Protein AF-A0A2R7MY92-F1 (afdb_monomer)

Radius of gyration: 15.24 Å; Cα contacts (8 Å, |Δi|>4): 190; chains: 1; bounding box: 38×30×35 Å

Sequence (145 aa):
MEIREQLSDKLLDNVSKKCLLDIGIYKQRALVYSQMEGAISVLSDMQANKSYIYKSAAAAELGLSMGENPTEIDTIWEEEMLKKIHPDDRLKKYIHELRFFKLLDAMEMEQRTAYSVVSKIRMKDKNEEYRWVKHRMFYIYSPYN

Nearest PDB structures (foldseek):
  3clo-assembly1_B  TM=8.554E-01  e=2.804E-07  Bacteroides thetaiotaomicron VPI-5482
  3clo-assembly2_C-2  TM=8.043E-01  e=5.622E-04  Bacteroides thetaiotaomicron VPI-5482
  6g13-assembly1_A  TM=3.898E-01  e=5.824E+00  Middle East respiratory syndrome-related coronavirus

Foldseek 3Di:
DVLVVVVLCVLQVPVPDDFPDDVVVVLVVQQVVCVVVVDWGWDQDSPQQKIWTAHGVVCQFLLHDPDDGRDIDNHSDPVSFLVQWDPVQSVVVSVVVVVLVVVLVPDDVVCQQVDKDWDWTWGQTSVRDTDIDIDIGGDDGRPRD

pLDDT: mean 91.16, std 8.85, range [54.69, 98.44]

Structure (mmCIF, N/CA/C/O backbone):
data_AF-A0A2R7MY92-F1
#
_entry.id   AF-A0A2R7MY92-F1
#
loop_
_atom_site.group_PDB
_atom_site.id
_atom_site.type_symbol
_atom_site.label_atom_id
_atom_site.label_alt_id
_atom_site.label_comp_id
_atom_site.label_asym_id
_atom_site.label_entity_id
_atom_site.label_seq_id
_atom_site.pdbx_PDB_ins_code
_atom_site.Cartn_x
_atom_site.Cartn_y
_atom_site.Cartn_z
_atom_site.occupancy
_atom_site.B_iso_or_equiv
_atom_site.auth_seq_id
_atom_site.auth_comp_id
_atom_site.auth_asym_id
_atom_site.auth_atom_id
_atom_site.pdbx_PDB_model_num
ATOM 1 N N . MET A 1 1 ? 10.313 3.763 14.514 1.00 59.34 1 MET A N 1
ATOM 2 C CA . MET A 1 1 ? 10.758 4.885 13.663 1.00 59.34 1 MET A CA 1
ATOM 3 C C . MET A 1 1 ? 11.809 4.380 12.682 1.00 59.34 1 MET A C 1
ATOM 5 O O . MET A 1 1 ? 11.567 4.462 11.491 1.00 59.34 1 MET A O 1
ATOM 9 N N . GLU A 1 2 ? 12.802 3.635 13.170 1.00 82.31 2 GLU A N 1
ATOM 10 C CA . GLU A 1 2 ? 13.888 3.014 12.389 1.00 82.31 2 GLU A CA 1
ATOM 11 C C . GLU A 1 2 ? 13.475 2.187 11.145 1.00 82.31 2 GLU A C 1
ATOM 13 O O . GLU A 1 2 ? 14.051 2.349 10.078 1.00 82.31 2 GLU A O 1
ATOM 18 N N . ILE A 1 3 ? 12.440 1.332 11.216 1.00 88.06 3 ILE A N 1
ATOM 19 C CA . ILE A 1 3 ? 12.050 0.473 10.067 1.00 88.06 3 ILE A CA 1
ATOM 20 C C . ILE A 1 3 ? 11.473 1.283 8.896 1.00 88.06 3 ILE A C 1
ATOM 22 O O . ILE A 1 3 ? 11.674 0.932 7.737 1.00 88.06 3 ILE A O 1
ATOM 26 N N . ARG A 1 4 ? 10.732 2.357 9.190 1.00 88.44 4 ARG A N 1
ATOM 27 C CA . ARG A 1 4 ? 10.124 3.199 8.153 1.00 88.44 4 ARG A CA 1
ATOM 28 C C . ARG A 1 4 ? 11.188 4.007 7.415 1.00 88.44 4 ARG A C 1
ATOM 30 O O . ARG A 1 4 ? 11.096 4.151 6.201 1.00 88.44 4 ARG A O 1
ATOM 37 N N . GLU A 1 5 ? 12.169 4.522 8.146 1.00 89.75 5 GLU A N 1
ATOM 38 C CA . GLU A 1 5 ? 13.328 5.209 7.572 1.00 89.75 5 GLU A CA 1
ATOM 39 C C . GLU A 1 5 ? 14.106 4.247 6.670 1.00 89.75 5 GLU A C 1
ATOM 41 O O . GLU A 1 5 ? 14.218 4.514 5.482 1.00 89.75 5 GLU A O 1
ATOM 46 N N . GLN A 1 6 ? 14.446 3.046 7.159 1.00 89.94 6 GLN A N 1
ATOM 47 C CA . GLN A 1 6 ? 15.092 2.007 6.342 1.00 89.94 6 GLN A CA 1
ATOM 48 C C . GLN A 1 6 ? 14.312 1.648 5.067 1.00 89.94 6 GLN A C 1
ATOM 50 O O . GLN A 1 6 ? 14.911 1.359 4.031 1.00 89.94 6 GLN A O 1
ATOM 55 N N . LEU A 1 7 ? 12.977 1.606 5.138 1.00 89.94 7 LEU A N 1
ATOM 56 C CA . LEU A 1 7 ? 12.128 1.393 3.965 1.00 89.94 7 LEU A CA 1
ATOM 57 C C . LEU A 1 7 ? 12.180 2.578 3.007 1.00 89.94 7 LEU A C 1
ATOM 59 O O . LEU A 1 7 ? 12.287 2.372 1.806 1.00 89.94 7 LEU A O 1
ATOM 63 N N . SER A 1 8 ? 12.108 3.797 3.535 1.00 90.88 8 SER A N 1
ATOM 64 C CA . SER A 1 8 ? 12.140 5.015 2.725 1.00 90.88 8 SER A CA 1
ATOM 65 C C . SER A 1 8 ? 13.467 5.111 1.979 1.00 90.88 8 SER A C 1
ATOM 67 O O . SER A 1 8 ? 13.454 5.308 0.770 1.00 90.88 8 SER A O 1
ATOM 69 N N . ASP A 1 9 ? 14.579 4.847 2.667 1.00 89.94 9 ASP A N 1
ATOM 70 C CA . ASP A 1 9 ? 15.907 4.782 2.064 1.00 89.94 9 ASP A CA 1
ATOM 71 C C . ASP A 1 9 ? 15.927 3.733 0.948 1.00 89.94 9 ASP A C 1
ATOM 73 O O . ASP A 1 9 ? 16.191 4.057 -0.199 1.00 89.94 9 ASP A O 1
ATOM 77 N N . LYS A 1 10 ? 15.529 2.484 1.221 1.00 88.38 10 LYS A N 1
ATOM 78 C CA . LYS A 1 10 ? 15.545 1.412 0.207 1.00 88.38 10 LYS A CA 1
ATOM 79 C C . LYS A 1 10 ? 14.652 1.670 -1.007 1.00 88.38 10 LYS A C 1
ATOM 81 O O . LYS A 1 10 ? 14.987 1.236 -2.106 1.00 88.38 10 LYS A O 1
ATOM 86 N N . LEU A 1 11 ? 13.490 2.286 -0.809 1.00 88.19 11 LEU A N 1
ATOM 87 C CA . LEU A 1 11 ? 12.516 2.503 -1.879 1.00 88.19 11 LEU A CA 1
ATOM 88 C C . LEU A 1 11 ? 12.866 3.722 -2.736 1.00 88.19 11 LEU A C 1
ATOM 90 O O . LEU A 1 11 ? 12.637 3.692 -3.947 1.00 88.19 11 LEU A O 1
ATOM 94 N N . LEU A 1 12 ? 13.434 4.763 -2.122 1.00 87.69 12 LEU A N 1
ATOM 95 C CA . LEU A 1 12 ? 13.761 6.027 -2.781 1.00 87.69 12 LEU A CA 1
ATOM 96 C C . LEU A 1 12 ? 15.214 6.086 -3.297 1.00 87.69 12 LEU A C 1
ATOM 98 O O . LEU A 1 12 ? 15.492 6.881 -4.192 1.00 87.69 12 LEU A O 1
ATOM 102 N N . ASP A 1 13 ? 16.122 5.221 -2.829 1.00 75.44 13 ASP A N 1
ATOM 103 C CA . ASP A 1 13 ? 17.543 5.153 -3.240 1.00 75.44 13 ASP A CA 1
ATOM 104 C C . ASP A 1 13 ? 17.772 4.492 -4.622 1.00 75.44 13 ASP A C 1
ATOM 106 O O . ASP A 1 13 ? 18.769 3.826 -4.884 1.00 75.44 13 ASP A O 1
ATOM 110 N N . ASN A 1 14 ? 16.846 4.683 -5.566 1.00 63.44 14 ASN A N 1
ATOM 111 C CA . ASN A 1 14 ? 16.941 4.159 -6.937 1.00 63.44 14 ASN A CA 1
ATOM 112 C C . ASN A 1 14 ? 17.482 5.197 -7.935 1.00 63.44 14 ASN A C 1
ATOM 114 O O . ASN A 1 14 ? 17.092 5.226 -9.103 1.00 63.44 14 ASN A O 1
ATOM 118 N N . VAL A 1 15 ? 18.409 6.048 -7.484 1.00 54.69 15 VAL A N 1
ATOM 119 C CA . VAL A 1 15 ? 18.917 7.226 -8.216 1.00 54.69 15 VAL A CA 1
ATOM 120 C C . VAL A 1 15 ? 19.537 6.873 -9.583 1.00 54.69 15 VAL A C 1
ATOM 122 O O . VAL A 1 15 ? 19.638 7.731 -10.457 1.00 54.69 15 VAL A O 1
ATOM 125 N N . SER A 1 16 ? 19.905 5.608 -9.822 1.00 55.50 16 SER A N 1
ATOM 126 C CA . SER A 1 16 ? 20.536 5.159 -11.071 1.00 55.50 16 SER A CA 1
ATOM 127 C C . SER A 1 16 ? 19.609 4.458 -12.077 1.00 55.50 16 SER A C 1
ATOM 129 O O . SER A 1 16 ? 19.992 4.342 -13.243 1.00 55.50 16 SER A O 1
ATOM 131 N N . LYS A 1 17 ? 18.398 4.017 -11.696 1.00 69.25 17 LYS A N 1
ATOM 132 C CA . LYS A 1 17 ? 17.513 3.230 -12.579 1.00 69.25 17 LYS A CA 1
ATOM 133 C C . LYS A 1 17 ? 16.165 3.912 -12.814 1.00 69.25 17 LYS A C 1
ATOM 135 O O . LYS A 1 17 ? 15.241 3.819 -12.006 1.00 69.25 17 LYS A O 1
ATOM 140 N N . LYS A 1 18 ? 16.036 4.578 -13.965 1.00 79.31 18 LYS A N 1
ATOM 141 C CA . LYS A 1 18 ? 14.782 5.207 -14.399 1.00 79.31 18 LYS A CA 1
ATOM 142 C C . LYS A 1 18 ? 13.706 4.139 -14.625 1.00 79.31 18 LYS A C 1
ATOM 144 O O . LYS A 1 18 ? 13.858 3.282 -15.493 1.00 79.31 18 LYS A O 1
ATOM 149 N N . CYS A 1 19 ? 12.593 4.227 -13.900 1.00 85.00 19 CYS A N 1
ATOM 150 C CA . CYS A 1 19 ? 11.410 3.427 -14.181 1.00 85.00 19 CYS A CA 1
ATOM 151 C C . CYS A 1 19 ? 10.831 3.856 -15.539 1.00 85.00 19 CYS A C 1
ATOM 153 O O . CYS A 1 19 ? 10.572 5.038 -15.771 1.00 85.00 19 CYS A O 1
ATOM 155 N N . LEU A 1 20 ? 10.653 2.902 -16.457 1.00 88.12 20 LEU A N 1
ATOM 156 C CA . LEU A 1 20 ? 10.103 3.154 -17.800 1.00 88.12 20 LEU A CA 1
ATOM 157 C C . LEU A 1 20 ? 8.621 2.780 -17.908 1.00 88.12 20 LEU A C 1
ATOM 159 O O . LEU A 1 20 ? 8.054 2.767 -18.998 1.00 88.12 20 LEU A O 1
ATOM 163 N N . LEU A 1 21 ? 7.995 2.452 -16.779 1.00 89.81 21 LEU A N 1
ATOM 164 C CA . LEU A 1 21 ? 6.568 2.190 -16.719 1.00 89.81 21 LEU A CA 1
ATOM 165 C C . LEU A 1 21 ? 5.781 3.481 -16.959 1.00 89.81 21 LEU A C 1
ATOM 167 O O . LEU A 1 21 ? 6.081 4.524 -16.382 1.00 89.81 21 LEU A O 1
ATOM 171 N N . ASP A 1 22 ? 4.732 3.396 -17.774 1.00 93.12 22 ASP A N 1
ATOM 172 C CA . ASP A 1 22 ? 3.803 4.505 -17.969 1.00 93.12 22 ASP A CA 1
ATOM 173 C C . ASP A 1 22 ? 2.890 4.643 -16.745 1.00 93.12 22 ASP A C 1
ATOM 175 O O . ASP A 1 22 ? 1.973 3.842 -16.529 1.00 93.12 22 ASP A O 1
ATOM 179 N N . ILE A 1 23 ? 3.127 5.683 -15.946 1.00 94.38 23 ILE A N 1
ATOM 180 C CA . ILE A 1 23 ? 2.339 5.975 -14.749 1.00 94.38 23 ILE A CA 1
ATOM 181 C C . ILE A 1 23 ? 0.841 6.138 -15.052 1.00 94.38 23 ILE A C 1
ATOM 183 O O . ILE A 1 23 ? 0.014 5.787 -14.211 1.00 94.38 23 ILE A O 1
ATOM 187 N N . GLY A 1 24 ? 0.462 6.600 -16.249 1.00 96.81 24 GLY A N 1
ATOM 188 C CA . GLY A 1 24 ? -0.932 6.724 -16.675 1.00 96.81 24 GLY A CA 1
ATOM 189 C C . GLY A 1 24 ? -1.652 5.375 -16.715 1.00 96.81 24 GLY A C 1
ATOM 190 O O . GLY A 1 24 ? -2.773 5.254 -16.214 1.00 96.81 24 GLY A O 1
ATOM 191 N N . ILE A 1 25 ? -0.977 4.328 -17.203 1.00 96.88 25 ILE A N 1
ATOM 192 C CA . ILE A 1 25 ? -1.507 2.956 -17.208 1.00 96.88 25 ILE A CA 1
ATOM 193 C C . ILE A 1 25 ? -1.752 2.470 -15.774 1.00 96.88 25 ILE A C 1
ATOM 195 O O . ILE A 1 25 ? -2.788 1.866 -15.487 1.00 96.88 25 ILE A O 1
ATOM 199 N N . TYR A 1 26 ? -0.825 2.735 -14.853 1.00 96.50 26 TYR A N 1
ATOM 200 C CA . TYR A 1 26 ? -0.940 2.259 -13.471 1.00 96.50 26 TYR A CA 1
ATOM 201 C C . TYR A 1 26 ? -1.942 3.060 -12.641 1.00 96.50 26 TYR A C 1
ATOM 203 O O . TYR A 1 26 ? -2.661 2.464 -11.838 1.00 96.50 26 TYR A O 1
ATOM 211 N N . LYS A 1 27 ? -2.077 4.365 -12.898 1.00 97.75 27 LYS A N 1
ATOM 212 C CA . LYS A 1 27 ? -3.179 5.192 -12.387 1.00 97.75 27 LYS A CA 1
ATOM 213 C C . LYS A 1 27 ? -4.531 4.600 -12.784 1.00 97.75 27 LYS A C 1
ATOM 215 O O . LYS A 1 27 ? -5.383 4.376 -11.926 1.00 97.75 27 LYS A O 1
ATOM 220 N N . GLN A 1 28 ? -4.697 4.247 -14.062 1.00 97.94 28 GLN A N 1
ATOM 221 C CA . GLN A 1 28 ? -5.925 3.612 -14.543 1.00 97.94 28 GLN A CA 1
ATOM 222 C C . GLN A 1 28 ? -6.164 2.239 -13.895 1.00 97.94 28 GLN A C 1
ATOM 224 O O . GLN A 1 28 ? -7.290 1.931 -13.507 1.00 97.94 28 GLN A O 1
ATOM 229 N N . ARG A 1 29 ? -5.123 1.413 -13.722 1.00 96.8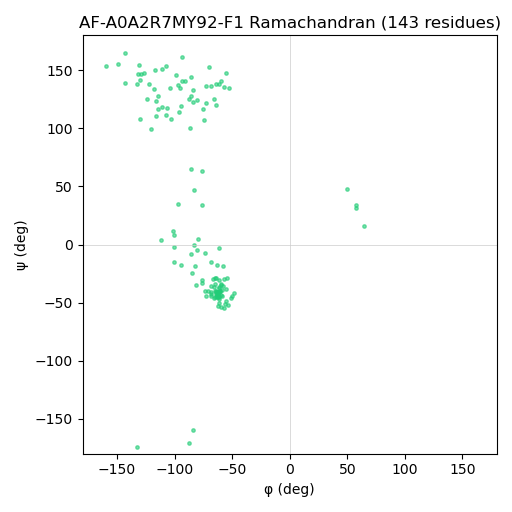8 29 ARG A N 1
ATOM 230 C CA . ARG A 1 29 ? -5.241 0.111 -13.038 1.00 96.88 29 ARG A CA 1
ATOM 231 C C . ARG A 1 29 ? -5.667 0.261 -11.578 1.00 96.88 29 ARG A C 1
ATOM 233 O O . ARG A 1 29 ? -6.551 -0.469 -11.139 1.00 96.88 29 ARG A O 1
ATOM 240 N N . ALA A 1 30 ? -5.075 1.200 -10.841 1.00 97.44 30 ALA A N 1
ATOM 241 C CA . ALA A 1 30 ? -5.427 1.465 -9.447 1.00 97.44 30 ALA A CA 1
ATOM 242 C C . ALA A 1 30 ? -6.875 1.968 -9.308 1.00 97.44 30 ALA A C 1
ATOM 244 O O . ALA A 1 30 ? -7.598 1.513 -8.420 1.00 97.44 30 ALA A O 1
ATOM 245 N N . LEU A 1 31 ? -7.326 2.830 -10.227 1.00 97.31 31 LEU A N 1
ATOM 246 C CA . LEU A 1 31 ? -8.722 3.267 -10.306 1.00 97.31 31 LEU A CA 1
ATOM 247 C C . LEU A 1 31 ? -9.676 2.086 -10.526 1.00 97.31 31 LEU A C 1
ATOM 249 O O . LEU A 1 31 ? -10.610 1.895 -9.749 1.00 97.31 31 LEU A O 1
ATOM 253 N N . VAL A 1 32 ? -9.429 1.275 -11.560 1.00 97.50 32 VAL A N 1
ATOM 254 C CA . VAL A 1 32 ? -10.280 0.120 -11.892 1.00 97.50 32 VAL A CA 1
ATOM 255 C C . VAL A 1 32 ? -10.307 -0.883 -10.739 1.00 97.50 32 VAL A C 1
ATOM 257 O O . VAL A 1 32 ? -11.368 -1.398 -10.398 1.00 97.50 32 VAL A O 1
ATOM 260 N N . TYR A 1 33 ? -9.169 -1.123 -10.087 1.00 96.19 33 TYR A N 1
ATOM 261 C CA . TYR A 1 33 ? -9.090 -2.008 -8.928 1.00 96.19 33 TYR A CA 1
ATOM 262 C C . TYR A 1 33 ? -9.924 -1.500 -7.743 1.00 96.19 33 TYR A C 1
ATOM 264 O O . TYR A 1 33 ? -10.672 -2.266 -7.133 1.00 96.19 33 TYR A O 1
ATOM 272 N N . SER A 1 34 ? -9.849 -0.195 -7.455 1.00 95.75 34 SER A N 1
ATOM 273 C CA . SER A 1 34 ? -10.673 0.460 -6.433 1.00 95.75 34 SER A CA 1
ATOM 274 C C . SER A 1 34 ? -12.168 0.315 -6.727 1.00 95.75 34 SER A C 1
ATOM 276 O O . SER A 1 34 ? -12.930 -0.033 -5.825 1.00 95.75 34 SER A O 1
ATOM 278 N N . GLN A 1 35 ? -12.580 0.516 -7.982 1.00 95.19 35 GLN A N 1
ATOM 279 C CA . GLN A 1 35 ? -13.977 0.399 -8.410 1.00 95.19 35 GLN A CA 1
ATOM 280 C C . GLN A 1 35 ? -14.488 -1.044 -8.357 1.00 95.19 35 GLN A C 1
ATOM 282 O O . GLN A 1 35 ? -15.598 -1.281 -7.889 1.00 95.19 35 GLN A O 1
ATOM 287 N N . MET A 1 36 ? -13.678 -2.006 -8.802 1.00 96.12 36 MET A N 1
ATOM 288 C CA . MET A 1 36 ? -14.073 -3.412 -8.895 1.00 96.12 36 MET A CA 1
ATOM 289 C C . MET A 1 36 ? -14.270 -4.061 -7.522 1.00 96.12 36 MET A C 1
ATOM 291 O O . MET A 1 36 ? -15.212 -4.824 -7.334 1.00 96.12 36 MET A O 1
ATOM 295 N N . GLU A 1 37 ? -13.394 -3.769 -6.557 1.00 95.06 37 GLU A N 1
ATOM 296 C CA . GLU A 1 37 ? -13.474 -4.362 -5.215 1.00 95.06 37 GLU A CA 1
ATOM 297 C C . GLU A 1 37 ? -14.105 -3.441 -4.162 1.00 95.06 37 GLU A C 1
ATOM 299 O O . GLU A 1 37 ? -14.213 -3.830 -2.999 1.00 95.06 37 GLU A O 1
ATOM 304 N N . GLY A 1 38 ? -14.483 -2.210 -4.524 1.00 94.06 38 GLY A N 1
ATOM 305 C CA . GLY A 1 38 ? -14.871 -1.195 -3.541 1.00 94.06 38 GLY A CA 1
ATOM 306 C C . GLY A 1 38 ? -13.755 -0.930 -2.523 1.00 94.06 38 GLY A C 1
ATOM 307 O O . GLY A 1 38 ? -14.026 -0.666 -1.354 1.00 94.06 38 GLY A O 1
ATOM 308 N N . ALA A 1 39 ? -12.494 -1.059 -2.949 1.00 94.75 39 ALA A N 1
ATOM 309 C CA . ALA A 1 39 ? -11.311 -0.930 -2.105 1.00 94.75 39 ALA A CA 1
ATOM 310 C C . ALA A 1 39 ? -10.756 0.498 -2.137 1.00 94.75 39 ALA A C 1
ATOM 312 O O . ALA A 1 39 ? -11.042 1.266 -3.057 1.00 94.75 39 ALA A O 1
ATOM 313 N N . ILE A 1 40 ? -9.934 0.858 -1.154 1.00 96.19 40 ILE A N 1
ATOM 314 C CA . ILE A 1 40 ? -9.055 2.028 -1.259 1.00 96.19 40 ILE A CA 1
ATOM 315 C C . ILE A 1 40 ? -7.771 1.548 -1.925 1.00 96.19 40 ILE A C 1
ATOM 317 O O . ILE A 1 40 ? -7.174 0.577 -1.457 1.00 96.19 40 ILE A O 1
ATOM 321 N N . SER A 1 41 ? -7.368 2.190 -3.018 1.00 96.94 41 SER A N 1
ATOM 322 C CA . SER A 1 41 ? -6.141 1.826 -3.736 1.00 96.94 41 SER A CA 1
ATOM 323 C C . SER A 1 41 ? -5.128 2.952 -3.637 1.00 96.94 41 SER A C 1
ATOM 325 O O . SER A 1 41 ? -5.445 4.093 -3.959 1.00 96.94 41 SER A O 1
ATOM 327 N N . VAL A 1 42 ? -3.915 2.623 -3.203 1.00 97.12 42 VAL A N 1
ATOM 328 C CA . VAL A 1 42 ? -2.784 3.551 -3.139 1.00 97.12 42 VAL A CA 1
ATOM 329 C C . VAL A 1 42 ? -1.778 3.120 -4.192 1.00 97.12 42 VAL A C 1
ATOM 331 O O . VAL A 1 42 ? -1.276 1.998 -4.144 1.00 97.12 42 VAL A O 1
ATOM 334 N N . LEU A 1 43 ? -1.514 3.995 -5.156 1.00 97.50 43 LEU A N 1
ATOM 335 C CA . LEU A 1 43 ? -0.431 3.833 -6.115 1.00 97.50 43 LEU A CA 1
ATOM 336 C C . LEU A 1 43 ? 0.715 4.752 -5.707 1.00 97.50 43 LEU A C 1
ATOM 338 O O . LEU A 1 43 ? 0.603 5.963 -5.883 1.00 97.50 43 LEU A O 1
ATOM 342 N N . SER A 1 44 ? 1.797 4.178 -5.193 1.00 95.69 44 SER A N 1
ATOM 343 C CA . SER A 1 44 ? 3.001 4.917 -4.810 1.00 95.69 44 SER A CA 1
ATOM 344 C C . SER A 1 44 ? 4.028 4.875 -5.942 1.00 95.69 44 SER A C 1
ATOM 346 O O . SER A 1 44 ? 4.551 3.815 -6.288 1.00 95.69 44 SER A O 1
ATOM 348 N N . ASP A 1 45 ? 4.304 6.037 -6.525 1.00 94.31 45 ASP A N 1
ATOM 349 C CA . ASP A 1 45 ? 5.386 6.262 -7.475 1.00 94.31 45 ASP A CA 1
ATOM 350 C C . ASP A 1 45 ? 6.663 6.597 -6.697 1.00 94.31 45 ASP A C 1
ATOM 352 O O . ASP A 1 45 ? 6.866 7.723 -6.233 1.00 94.31 45 ASP A O 1
ATOM 356 N N . MET A 1 46 ? 7.523 5.589 -6.548 1.00 91.25 46 MET A N 1
ATOM 357 C CA . MET A 1 46 ? 8.789 5.719 -5.824 1.00 91.25 46 MET A CA 1
ATOM 358 C C . MET A 1 46 ? 9.768 6.663 -6.534 1.00 91.25 46 MET A C 1
ATOM 360 O O . MET A 1 46 ? 10.554 7.325 -5.867 1.00 91.25 46 MET A O 1
ATOM 364 N N . GLN A 1 47 ? 9.709 6.769 -7.869 1.00 89.94 47 GLN A N 1
ATOM 365 C CA . GLN A 1 47 ? 10.602 7.645 -8.630 1.00 89.94 47 GLN A CA 1
ATOM 366 C C . GLN A 1 47 ? 10.218 9.117 -8.454 1.00 89.94 47 GLN A C 1
ATOM 368 O O . GLN A 1 47 ? 11.092 9.973 -8.345 1.00 89.94 47 GLN A O 1
ATOM 373 N N . ALA A 1 48 ? 8.919 9.416 -8.433 1.00 92.50 48 ALA A N 1
ATOM 374 C CA . ALA A 1 48 ? 8.425 10.771 -8.207 1.00 92.50 48 ALA A CA 1
ATOM 375 C C . ALA A 1 48 ? 8.292 11.132 -6.715 1.00 92.50 48 ALA A C 1
ATOM 377 O O . ALA A 1 48 ? 8.008 12.288 -6.408 1.00 92.50 48 ALA A O 1
ATOM 378 N N . ASN A 1 49 ? 8.472 10.165 -5.804 1.00 94.00 49 ASN A N 1
ATOM 379 C CA . ASN A 1 49 ? 8.140 10.270 -4.379 1.00 94.00 49 ASN A CA 1
ATOM 380 C C .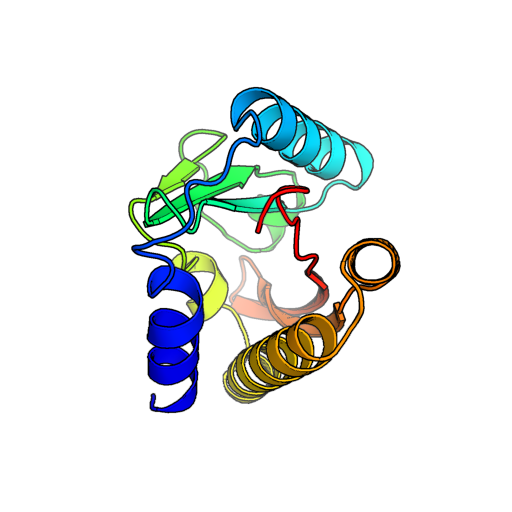 ASN A 1 49 ? 6.709 10.800 -4.156 1.00 94.00 49 ASN A C 1
ATOM 382 O O . ASN A 1 49 ? 6.475 11.725 -3.378 1.00 94.00 49 ASN A O 1
ATOM 386 N N . LYS A 1 50 ? 5.746 10.225 -4.880 1.00 95.06 50 LYS A N 1
ATOM 387 C CA . LYS A 1 50 ? 4.336 10.637 -4.873 1.00 95.06 50 LYS A CA 1
ATOM 388 C C . LYS A 1 50 ? 3.418 9.445 -4.694 1.00 95.06 50 LYS A C 1
ATOM 390 O O . LYS A 1 50 ? 3.756 8.340 -5.105 1.00 95.06 50 LYS A O 1
ATOM 395 N N . SER A 1 51 ? 2.225 9.676 -4.159 1.00 96.88 51 SER A N 1
ATOM 396 C CA . SER A 1 51 ? 1.167 8.666 -4.164 1.00 96.88 51 SER A CA 1
ATOM 397 C C . SER A 1 51 ? -0.149 9.207 -4.698 1.00 96.88 51 SER A C 1
ATOM 399 O O . SER A 1 51 ? -0.507 10.361 -4.472 1.00 96.88 51 SER A O 1
ATOM 401 N N . TYR A 1 52 ? -0.889 8.325 -5.365 1.00 96.88 52 TYR A N 1
ATOM 402 C CA . TYR A 1 52 ? -2.231 8.561 -5.880 1.00 96.88 52 TYR A CA 1
ATOM 403 C C . TYR A 1 52 ? -3.209 7.652 -5.142 1.00 96.88 52 TYR A C 1
ATOM 405 O O . TYR A 1 52 ? -3.108 6.424 -5.218 1.00 96.88 52 TYR A O 1
ATOM 413 N N . ILE A 1 53 ? -4.144 8.249 -4.409 1.00 96.50 53 ILE A N 1
ATOM 414 C CA . ILE A 1 53 ? -5.084 7.534 -3.546 1.00 96.50 53 ILE A CA 1
ATOM 415 C C . ILE A 1 53 ? -6.469 7.566 -4.181 1.00 96.50 53 ILE A C 1
ATOM 417 O O . ILE A 1 53 ? -7.118 8.611 -4.233 1.00 96.50 53 ILE A O 1
ATOM 421 N N . TYR A 1 54 ? -6.931 6.399 -4.618 1.00 96.19 54 TYR A N 1
ATOM 422 C CA . TYR A 1 54 ? -8.261 6.186 -5.174 1.00 96.19 54 TYR A CA 1
ATOM 423 C C . TYR A 1 54 ? -9.208 5.716 -4.080 1.00 96.19 54 TYR A C 1
ATOM 425 O O . TYR A 1 54 ? -8.999 4.675 -3.446 1.00 96.19 54 TYR A O 1
ATOM 433 N N . LYS A 1 55 ? -10.247 6.513 -3.858 1.00 92.81 55 LYS A N 1
ATOM 434 C CA . LYS A 1 55 ? -11.232 6.316 -2.798 1.00 92.81 55 LYS A CA 1
ATOM 435 C C . LYS A 1 55 ? -12.482 5.646 -3.356 1.00 92.81 55 LYS A C 1
ATOM 437 O O . LYS A 1 55 ? -12.914 5.918 -4.475 1.00 92.81 55 LYS A O 1
ATOM 442 N N . SER A 1 56 ? -13.086 4.817 -2.519 1.00 91.19 56 SER A N 1
ATOM 443 C CA . SER A 1 56 ? -14.370 4.148 -2.735 1.00 91.19 56 SER A CA 1
ATOM 444 C C . SER A 1 56 ? -15.244 4.308 -1.486 1.00 91.19 56 SER A C 1
ATOM 446 O O . SER A 1 56 ? -14.843 4.975 -0.529 1.00 91.19 56 SER A O 1
ATOM 448 N N . ALA A 1 57 ? -16.418 3.671 -1.446 1.00 89.94 57 A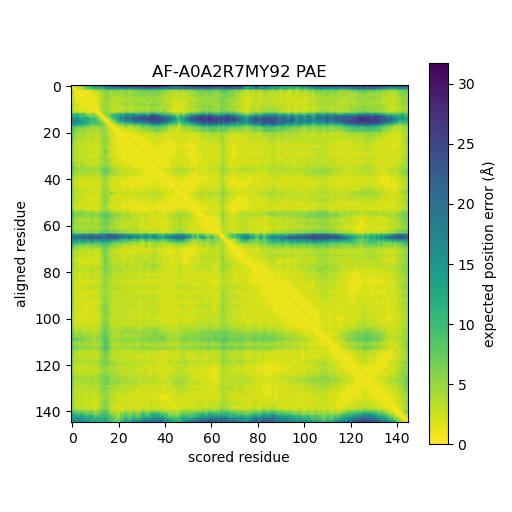LA A N 1
ATOM 449 C CA . ALA A 1 57 ? -17.287 3.687 -0.265 1.00 89.94 57 ALA A CA 1
ATOM 450 C C . ALA A 1 57 ? -16.572 3.215 1.022 1.00 89.94 57 ALA A C 1
ATOM 452 O O . ALA A 1 57 ? -16.867 3.716 2.105 1.00 89.94 57 ALA A O 1
ATOM 453 N N . ALA A 1 58 ? -15.568 2.334 0.913 1.00 91.69 58 ALA A N 1
ATOM 454 C CA . ALA A 1 58 ? -14.754 1.908 2.053 1.00 91.69 58 ALA A CA 1
ATOM 455 C C . ALA A 1 58 ? -13.976 3.062 2.714 1.00 91.69 58 ALA A C 1
ATOM 457 O O . ALA A 1 58 ? -13.756 3.031 3.922 1.00 91.69 58 ALA A O 1
ATOM 458 N N . ALA A 1 59 ? -13.589 4.097 1.956 1.00 93.12 59 ALA A N 1
ATOM 459 C CA . ALA A 1 59 ? -12.942 5.286 2.514 1.00 93.12 59 ALA A CA 1
ATOM 460 C C . ALA A 1 59 ? -13.878 6.048 3.460 1.00 93.12 59 ALA A C 1
ATOM 462 O O . ALA A 1 59 ? -13.453 6.457 4.539 1.00 93.12 59 ALA A O 1
ATOM 463 N N . ALA A 1 60 ? -15.155 6.168 3.083 1.00 91.00 60 ALA A N 1
ATOM 464 C CA . ALA A 1 60 ? -16.185 6.806 3.899 1.00 91.00 60 ALA A CA 1
ATOM 465 C C . ALA A 1 60 ? -16.408 6.049 5.212 1.00 91.00 60 ALA A C 1
ATOM 467 O O . ALA A 1 60 ? -16.457 6.651 6.283 1.00 91.00 60 ALA A O 1
ATOM 468 N N . GLU A 1 61 ? -16.495 4.718 5.139 1.00 93.50 61 GLU A N 1
ATOM 469 C CA . GLU A 1 61 ? -16.656 3.868 6.321 1.00 93.50 61 GLU A CA 1
ATOM 470 C C . GLU A 1 61 ? -15.443 3.941 7.248 1.00 93.50 61 GLU A C 1
ATOM 472 O O . GLU A 1 61 ? -15.594 3.956 8.467 1.00 93.50 61 GLU A O 1
ATOM 477 N N . LEU A 1 62 ? -14.244 4.094 6.685 1.00 94.50 62 LEU A N 1
ATOM 478 C CA . LEU A 1 62 ? -13.026 4.335 7.451 1.00 94.50 62 LEU A CA 1
ATOM 479 C C . LEU A 1 62 ? -12.855 5.794 7.898 1.00 94.50 62 LEU A C 1
ATOM 481 O O . LEU A 1 62 ? -11.837 6.122 8.493 1.00 94.50 62 LEU A O 1
ATOM 485 N N . GLY A 1 63 ? -13.822 6.682 7.655 1.00 92.50 63 GLY A N 1
ATOM 486 C CA . GLY A 1 63 ? -13.736 8.085 8.064 1.00 92.50 63 GLY A CA 1
ATOM 487 C C . GLY A 1 63 ? -12.515 8.806 7.492 1.00 92.50 63 GLY A C 1
ATOM 488 O O . GLY A 1 63 ? -11.915 9.623 8.187 1.00 92.50 63 GLY A O 1
ATOM 489 N N . LEU A 1 64 ? -12.106 8.443 6.275 1.00 90.38 64 LEU A N 1
ATOM 490 C CA . LEU A 1 64 ? -11.069 9.139 5.519 1.00 90.38 64 LEU A CA 1
ATOM 491 C C . LEU A 1 64 ? -11.702 10.305 4.754 1.00 90.38 64 LEU A C 1
ATOM 493 O O . LEU A 1 64 ? -12.837 10.210 4.282 1.00 90.38 64 LEU A O 1
ATOM 497 N N . SER A 1 65 ? -10.972 11.411 4.647 1.00 78.50 65 SER A N 1
ATOM 498 C CA . SER A 1 65 ? -11.460 12.675 4.100 1.00 78.50 65 SER A CA 1
ATOM 499 C C . SER A 1 65 ? -11.995 12.542 2.667 1.00 78.50 65 SER A C 1
ATOM 501 O O . SER A 1 65 ? -11.366 11.950 1.784 1.00 78.50 65 SER A O 1
ATOM 503 N N . MET A 1 66 ? -13.150 13.157 2.400 1.00 66.00 66 MET A N 1
ATOM 504 C CA . MET A 1 66 ? -13.731 13.276 1.056 1.00 66.00 66 MET A CA 1
ATOM 505 C C . MET A 1 66 ? -13.163 14.507 0.333 1.00 66.00 66 MET A C 1
ATOM 507 O O . MET A 1 66 ? -13.866 15.481 0.091 1.00 66.00 66 MET A O 1
ATOM 511 N N . GLY A 1 67 ? -11.856 14.484 0.063 1.00 74.19 67 GLY A N 1
ATOM 512 C CA . GLY A 1 67 ? -11.195 15.417 -0.860 1.00 74.19 67 GLY A CA 1
ATOM 513 C C . GLY A 1 67 ? -11.301 14.968 -2.323 1.00 74.19 67 GLY A C 1
ATOM 514 O O . GLY A 1 67 ? -12.129 14.121 -2.661 1.00 74.19 67 GLY A O 1
ATOM 515 N N . GLU A 1 68 ? -10.416 15.482 -3.177 1.00 83.94 68 GLU A N 1
ATOM 516 C CA . GLU A 1 68 ? -10.303 15.059 -4.579 1.00 83.94 68 GLU A CA 1
ATOM 517 C C . GLU A 1 68 ? -10.092 13.539 -4.709 1.00 83.94 68 GLU A C 1
ATOM 519 O O . GLU A 1 68 ? -9.492 12.896 -3.839 1.00 83.94 68 GLU A O 1
ATOM 524 N N . ASN A 1 69 ? -10.610 12.954 -5.792 1.00 89.00 69 ASN A N 1
ATOM 525 C CA . ASN A 1 69 ? -10.464 11.533 -6.099 1.00 89.00 69 ASN A CA 1
ATOM 526 C C . ASN A 1 69 ? -9.983 11.361 -7.555 1.00 89.00 69 ASN A C 1
ATOM 528 O O . ASN A 1 69 ? -10.777 11.585 -8.472 1.00 89.00 69 ASN A O 1
ATOM 532 N N . PRO A 1 70 ? -8.722 10.956 -7.786 1.00 93.00 70 PRO A N 1
ATOM 533 C CA . PRO A 1 70 ? -7.735 10.573 -6.775 1.00 93.00 70 PRO A CA 1
ATOM 534 C C . PRO A 1 70 ? -7.229 11.760 -5.947 1.00 93.00 70 PRO A C 1
ATOM 536 O O . PRO A 1 70 ? -7.176 12.884 -6.430 1.00 93.00 70 PRO A O 1
ATOM 539 N N . THR A 1 71 ? -6.808 11.493 -4.712 1.00 94.38 71 THR A N 1
ATOM 540 C CA . THR A 1 71 ? -5.978 12.437 -3.949 1.00 94.38 71 THR A CA 1
ATOM 541 C C . THR A 1 71 ? -4.518 12.208 -4.316 1.00 94.38 71 THR A C 1
ATOM 543 O O . THR A 1 71 ? -4.042 11.075 -4.226 1.00 94.38 71 THR A O 1
ATOM 546 N N . GLU A 1 72 ? -3.808 13.263 -4.706 1.00 95.00 72 GLU A N 1
ATOM 547 C CA . GLU A 1 72 ? -2.356 13.239 -4.897 1.00 95.00 72 GLU A CA 1
ATOM 548 C C . GLU A 1 72 ? -1.651 13.737 -3.630 1.00 95.00 72 GLU A C 1
ATOM 550 O O . GLU A 1 72 ? -2.058 14.739 -3.041 1.00 95.00 72 GLU A O 1
ATOM 555 N N . ILE A 1 73 ? -0.607 13.028 -3.199 1.00 94.81 73 ILE A N 1
ATOM 556 C CA . ILE A 1 73 ? 0.254 13.436 -2.082 1.00 94.81 73 ILE A CA 1
ATOM 557 C C . ILE A 1 73 ? 1.729 13.365 -2.491 1.00 94.81 73 ILE A C 1
ATOM 559 O O . ILE A 1 73 ? 2.145 12.418 -3.160 1.00 94.81 73 ILE A O 1
ATOM 563 N N . ASP A 1 74 ? 2.533 14.333 -2.043 1.00 94.62 74 ASP A N 1
ATOM 564 C CA . ASP A 1 74 ? 3.980 14.420 -2.313 1.00 94.62 74 ASP A CA 1
ATOM 565 C C . ASP A 1 74 ? 4.805 13.553 -1.341 1.00 94.62 74 ASP A C 1
ATOM 567 O O . ASP A 1 74 ? 5.769 13.994 -0.711 1.00 94.62 74 ASP A O 1
ATOM 571 N N . THR A 1 75 ? 4.364 12.311 -1.145 1.00 93.56 75 THR A N 1
ATOM 572 C CA . THR A 1 75 ? 5.083 11.291 -0.381 1.00 93.56 75 THR A CA 1
ATOM 573 C C . THR A 1 75 ? 4.597 9.891 -0.756 1.00 93.56 75 THR A C 1
ATOM 575 O O . THR A 1 75 ? 3.444 9.691 -1.149 1.00 93.56 75 THR A O 1
ATOM 578 N N . ILE A 1 76 ? 5.456 8.887 -0.585 1.00 93.38 76 ILE A N 1
ATOM 579 C CA . ILE A 1 76 ? 5.071 7.471 -0.689 1.00 93.38 76 ILE A CA 1
ATOM 580 C C . ILE A 1 76 ? 4.258 6.970 0.520 1.00 93.38 76 ILE A C 1
ATOM 582 O O . ILE A 1 76 ? 3.766 5.849 0.487 1.00 93.38 76 ILE A O 1
ATOM 586 N N . TRP A 1 77 ? 4.119 7.781 1.580 1.00 93.50 77 TRP A N 1
ATOM 587 C CA . TRP A 1 77 ? 3.478 7.392 2.839 1.00 93.50 77 TRP A CA 1
ATOM 588 C C . TRP A 1 77 ? 2.096 8.026 3.035 1.00 93.50 77 TRP A C 1
ATOM 590 O O . TRP A 1 77 ? 1.944 9.231 3.228 1.00 93.50 77 TRP A O 1
ATOM 600 N N . GLU A 1 78 ? 1.073 7.184 3.101 1.00 92.44 78 GLU A N 1
ATOM 601 C CA . GLU A 1 78 ? -0.331 7.531 3.299 1.00 92.44 78 GLU A CA 1
ATOM 602 C C . GLU A 1 78 ? -0.680 7.899 4.760 1.00 92.44 78 GLU A C 1
ATOM 604 O O . GLU A 1 78 ? -1.475 7.233 5.424 1.00 92.44 78 GLU A O 1
ATOM 609 N N . GLU A 1 79 ? -0.092 8.973 5.293 1.00 91.81 79 GLU A N 1
ATOM 610 C CA . GLU A 1 79 ? -0.171 9.347 6.719 1.00 91.81 79 GLU A CA 1
ATOM 611 C C . GLU A 1 79 ? -1.585 9.340 7.318 1.00 91.81 79 GLU A C 1
ATOM 613 O O . GLU A 1 79 ? -1.780 8.872 8.441 1.00 91.81 79 GLU A O 1
ATOM 618 N N . GLU A 1 80 ? -2.584 9.834 6.582 1.00 91.06 80 GLU A N 1
ATOM 619 C CA . GLU A 1 80 ? -3.980 9.842 7.035 1.00 91.06 80 GLU A CA 1
ATOM 620 C C . GLU A 1 80 ? -4.490 8.419 7.319 1.00 91.06 80 GLU A C 1
ATOM 622 O O . GLU A 1 80 ? -5.080 8.168 8.369 1.00 91.06 80 GLU A O 1
ATOM 627 N N . MET A 1 81 ? -4.179 7.458 6.445 1.00 92.81 81 MET A N 1
ATOM 628 C CA . MET A 1 81 ? -4.534 6.051 6.637 1.00 92.81 81 MET A CA 1
ATOM 629 C C . MET A 1 81 ? -3.681 5.387 7.717 1.00 92.81 81 MET A C 1
ATOM 631 O O . MET A 1 81 ? -4.223 4.702 8.586 1.00 92.81 81 MET A O 1
ATOM 635 N N . LEU A 1 82 ? -2.362 5.614 7.719 1.00 94.44 82 LEU A N 1
ATOM 636 C CA . LEU A 1 82 ? -1.438 5.024 8.697 1.00 94.44 82 LEU A CA 1
ATOM 637 C C . LEU A 1 82 ? -1.789 5.420 10.138 1.00 94.44 82 LEU A C 1
ATOM 639 O O . LEU A 1 82 ? -1.650 4.604 11.056 1.00 94.44 82 LEU A O 1
ATOM 643 N N . LYS A 1 83 ? -2.285 6.642 10.360 1.00 95.06 83 LYS A N 1
ATOM 644 C CA . LYS A 1 83 ? -2.746 7.111 11.678 1.00 95.06 83 LYS A CA 1
ATOM 645 C C . LYS A 1 83 ? -3.966 6.347 12.191 1.00 95.06 83 LYS A C 1
ATOM 647 O O . LYS A 1 83 ? -4.103 6.194 13.403 1.00 95.06 83 LYS A O 1
ATOM 652 N N . LYS A 1 84 ? -4.807 5.823 11.295 1.00 96.44 84 LYS A N 1
ATOM 653 C CA . LYS A 1 84 ? -5.987 5.025 11.655 1.00 96.44 84 LYS A CA 1
ATOM 654 C C . LYS A 1 84 ? -5.661 3.558 11.943 1.00 96.44 84 LYS A C 1
ATOM 656 O O . LYS A 1 84 ? -6.465 2.890 12.590 1.00 96.44 84 LYS A O 1
ATOM 661 N N . ILE A 1 85 ? -4.505 3.046 11.511 1.00 97.62 85 ILE A N 1
ATOM 662 C CA . ILE A 1 85 ? -4.076 1.666 11.795 1.00 97.62 85 ILE A CA 1
ATOM 663 C C . ILE A 1 85 ? -3.664 1.533 13.269 1.00 97.62 85 ILE A C 1
ATOM 665 O O . ILE A 1 85 ? -2.919 2.366 13.793 1.00 97.62 85 ILE A O 1
ATOM 669 N N . HIS A 1 86 ? -4.091 0.450 13.926 1.00 98.19 86 HIS A N 1
ATOM 670 C CA . HIS A 1 86 ? -3.650 0.107 15.279 1.00 98.19 86 HIS A CA 1
ATOM 671 C C . HIS A 1 8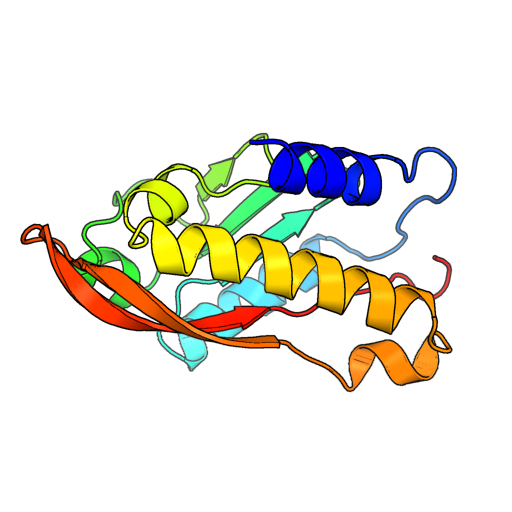6 ? -2.109 0.072 15.356 1.00 98.19 86 HIS A C 1
ATOM 673 O O . HIS A 1 86 ? -1.490 -0.546 14.487 1.00 98.19 86 HIS A O 1
ATOM 679 N N . PRO A 1 87 ? -1.460 0.655 16.385 1.00 96.50 87 PRO A N 1
ATOM 680 C CA . PRO A 1 87 ? 0.002 0.770 16.452 1.00 96.50 87 PRO A CA 1
ATOM 681 C C . PRO A 1 87 ? 0.768 -0.542 16.210 1.00 96.50 87 PRO A C 1
ATOM 683 O O . PRO A 1 87 ? 1.686 -0.566 15.390 1.00 96.50 87 PRO A O 1
ATOM 686 N N . ASP A 1 88 ? 0.346 -1.644 16.839 1.00 96.62 88 ASP A N 1
ATOM 687 C CA . ASP A 1 88 ? 0.958 -2.967 16.626 1.00 96.62 88 ASP A CA 1
ATOM 688 C C . ASP A 1 88 ? 0.845 -3.454 15.177 1.00 96.62 88 ASP A C 1
ATOM 690 O O . ASP A 1 88 ? 1.781 -4.035 14.628 1.00 96.62 88 ASP A O 1
ATOM 694 N N . ASP A 1 89 ? -0.309 -3.227 14.547 1.00 97.88 89 ASP A N 1
ATOM 695 C CA . ASP A 1 89 ? -0.569 -3.681 13.182 1.00 97.88 89 ASP A CA 1
ATOM 696 C C . ASP A 1 89 ? 0.163 -2.786 12.177 1.00 97.88 89 ASP A C 1
ATOM 698 O O . ASP A 1 89 ? 0.630 -3.273 11.149 1.00 97.88 89 ASP A O 1
ATOM 702 N N . ARG A 1 90 ? 0.353 -1.501 12.504 1.00 96.38 90 ARG A N 1
ATOM 703 C CA . ARG A 1 90 ? 1.184 -0.568 11.737 1.00 96.38 90 ARG A CA 1
ATOM 704 C C . ARG A 1 90 ? 2.652 -0.988 11.752 1.00 96.38 90 ARG A C 1
ATOM 706 O O . ARG A 1 90 ? 3.278 -1.033 10.698 1.00 96.38 90 ARG A O 1
ATOM 713 N N . LEU A 1 91 ? 3.190 -1.361 12.915 1.00 94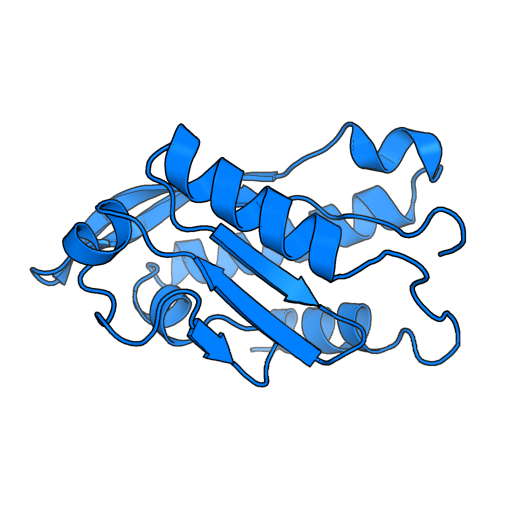.75 91 LEU A N 1
ATOM 714 C CA . LEU A 1 91 ? 4.551 -1.896 13.007 1.00 94.75 91 LEU A CA 1
ATOM 715 C C . LEU A 1 91 ? 4.695 -3.193 12.198 1.00 94.75 91 LEU A C 1
ATOM 717 O O . LEU A 1 91 ? 5.643 -3.337 11.427 1.00 94.75 91 LEU A O 1
ATOM 721 N N . LYS A 1 92 ? 3.729 -4.114 12.316 1.00 94.81 92 LYS A N 1
ATOM 722 C CA . LYS A 1 92 ? 3.701 -5.352 11.521 1.00 94.81 92 LYS A CA 1
ATOM 723 C C . LYS A 1 92 ? 3.618 -5.076 10.021 1.00 94.81 92 LYS A C 1
ATOM 725 O O . LYS A 1 92 ? 4.307 -5.755 9.267 1.00 94.81 92 LYS A O 1
ATOM 730 N N . LYS A 1 93 ? 2.831 -4.083 9.584 1.00 95.25 93 LYS A N 1
ATOM 731 C CA . LYS A 1 93 ? 2.770 -3.648 8.178 1.00 95.25 93 LYS A CA 1
ATOM 732 C C . LYS A 1 93 ? 4.158 -3.258 7.673 1.00 95.25 93 LYS A C 1
ATOM 734 O O . LYS A 1 93 ? 4.582 -3.822 6.671 1.00 95.25 93 LYS A O 1
ATOM 739 N N . TYR A 1 94 ? 4.889 -2.402 8.392 1.00 95.06 94 TYR A N 1
ATOM 740 C CA . TYR A 1 94 ? 6.249 -2.013 7.993 1.00 95.06 94 TYR A CA 1
ATOM 741 C C . TYR A 1 94 ? 7.219 -3.205 7.966 1.00 95.06 94 TYR A C 1
ATOM 743 O O . TYR A 1 94 ? 8.013 -3.344 7.042 1.00 95.06 94 TYR A O 1
ATOM 751 N N . ILE A 1 95 ? 7.138 -4.115 8.942 1.00 94.12 95 ILE A N 1
ATOM 752 C CA . ILE A 1 95 ? 7.973 -5.327 8.952 1.00 94.12 95 ILE A CA 1
ATOM 753 C C . ILE A 1 95 ? 7.661 -6.227 7.749 1.00 94.12 95 ILE A C 1
ATOM 755 O O . ILE A 1 95 ? 8.582 -6.754 7.124 1.00 94.12 95 ILE A O 1
ATOM 759 N N . HIS A 1 96 ? 6.381 -6.430 7.428 1.00 94.62 96 HIS A N 1
ATOM 760 C CA . HIS A 1 96 ? 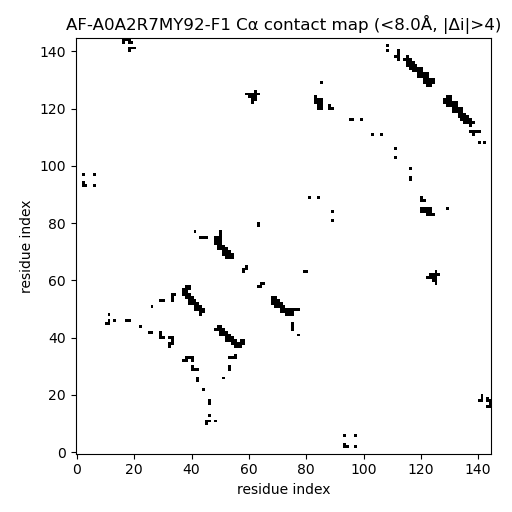5.970 -7.236 6.280 1.00 94.62 96 HIS A CA 1
ATOM 761 C C . HIS A 1 96 ? 6.420 -6.614 4.965 1.00 94.62 96 HIS A C 1
ATOM 763 O O . HIS A 1 96 ? 6.933 -7.336 4.120 1.00 94.62 96 HIS A O 1
ATOM 769 N N . GLU A 1 97 ? 6.288 -5.300 4.820 1.00 95.19 97 GLU A N 1
ATOM 770 C CA . GLU A 1 97 ? 6.754 -4.569 3.645 1.00 95.19 97 GLU A CA 1
ATOM 771 C C . GLU A 1 97 ? 8.271 -4.703 3.463 1.00 95.19 97 GLU A C 1
ATOM 773 O O . GLU A 1 97 ? 8.726 -5.104 2.396 1.00 95.19 97 GLU A O 1
ATOM 778 N N . LEU A 1 98 ? 9.062 -4.521 4.528 1.00 93.88 98 LEU A N 1
ATOM 779 C CA . LEU A 1 98 ? 10.518 -4.695 4.460 1.00 93.88 98 LEU A CA 1
ATOM 780 C C . LEU A 1 98 ? 10.924 -6.135 4.119 1.00 93.88 98 LEU A C 1
ATOM 782 O O . LEU A 1 98 ? 11.854 -6.355 3.343 1.00 93.88 98 LEU A O 1
ATOM 786 N N . ARG A 1 99 ? 10.249 -7.131 4.704 1.00 94.12 99 ARG A N 1
ATOM 787 C CA . ARG A 1 99 ? 10.492 -8.546 4.384 1.00 94.12 99 ARG A CA 1
ATOM 788 C C . ARG A 1 99 ? 10.113 -8.862 2.945 1.00 94.12 99 ARG A C 1
ATOM 790 O O . ARG A 1 99 ? 10.841 -9.596 2.289 1.00 94.12 99 ARG A O 1
ATOM 797 N N . PHE A 1 100 ? 9.005 -8.305 2.468 1.00 95.31 100 PHE A N 1
ATOM 798 C CA . PHE A 1 100 ? 8.539 -8.500 1.106 1.00 95.31 100 PHE A CA 1
ATOM 799 C C . PHE A 1 100 ? 9.497 -7.878 0.095 1.00 95.31 100 PHE A C 1
ATOM 801 O O . PHE A 1 100 ? 9.905 -8.562 -0.835 1.00 95.31 100 PHE A O 1
ATOM 808 N N . PHE A 1 101 ? 9.949 -6.646 0.337 1.00 92.75 101 PHE A N 1
ATOM 809 C CA . PHE A 1 101 ? 10.986 -6.008 -0.467 1.00 92.75 101 PHE A CA 1
ATOM 810 C C . PHE A 1 101 ? 12.242 -6.886 -0.559 1.00 92.75 101 PHE A C 1
ATOM 812 O O . PHE A 1 101 ? 12.687 -7.204 -1.655 1.00 92.75 101 PHE A O 1
ATOM 819 N N . LYS A 1 102 ? 12.772 -7.349 0.584 1.00 92.69 102 LYS A N 1
ATOM 820 C CA . LYS A 1 102 ? 13.961 -8.221 0.621 1.00 92.69 102 LYS A CA 1
ATOM 821 C C . LYS A 1 102 ? 13.750 -9.557 -0.094 1.00 92.69 102 LYS A C 1
ATOM 823 O O . LYS A 1 102 ? 14.683 -10.062 -0.703 1.00 92.69 102 LYS A O 1
ATOM 828 N N . LEU A 1 103 ? 12.552 -10.135 0.010 1.00 93.81 103 LEU A N 1
ATOM 829 C CA . LEU A 1 103 ? 12.207 -11.363 -0.700 1.00 93.81 103 LEU A CA 1
ATOM 830 C C . LEU A 1 103 ? 12.277 -11.136 -2.209 1.00 93.81 103 LEU A C 1
ATOM 832 O O . LEU A 1 103 ? 12.972 -11.879 -2.887 1.00 93.81 103 LEU A O 1
ATOM 836 N N . LEU A 1 104 ? 11.592 -10.110 -2.721 1.00 92.19 104 LEU A N 1
ATOM 837 C CA . LEU A 1 104 ? 11.560 -9.845 -4.159 1.00 92.19 104 LEU A CA 1
ATOM 838 C C . LEU A 1 104 ? 12.929 -9.444 -4.707 1.00 92.19 104 LEU A C 1
ATOM 840 O O . LEU A 1 104 ? 13.279 -9.862 -5.804 1.00 92.19 104 LEU A O 1
ATOM 844 N N . ASP A 1 105 ? 13.713 -8.683 -3.945 1.00 88.81 105 ASP A N 1
ATOM 845 C CA . ASP A 1 105 ? 15.074 -8.281 -4.317 1.00 88.81 105 ASP A CA 1
ATOM 846 C C . ASP A 1 105 ? 16.001 -9.491 -4.536 1.00 88.81 105 ASP A C 1
ATOM 848 O O . ASP A 1 105 ? 16.824 -9.489 -5.446 1.00 88.81 105 ASP A O 1
ATOM 852 N N . ALA A 1 106 ? 15.796 -10.570 -3.773 1.00 91.25 106 ALA A N 1
ATOM 853 C CA . ALA A 1 106 ? 16.527 -11.830 -3.912 1.00 91.25 106 ALA A CA 1
ATOM 854 C C . ALA A 1 106 ? 15.981 -12.771 -5.010 1.00 91.25 106 ALA A C 1
ATOM 856 O O . ALA A 1 106 ? 16.509 -13.870 -5.176 1.00 91.25 106 ALA A O 1
ATOM 857 N N . MET A 1 107 ? 14.917 -12.386 -5.723 1.00 91.50 107 MET A N 1
ATOM 858 C CA . MET A 1 107 ? 14.274 -13.198 -6.763 1.00 91.50 107 MET A CA 1
ATOM 859 C C . MET A 1 107 ? 14.553 -12.671 -8.172 1.00 91.50 107 MET A C 1
ATOM 861 O O . MET A 1 107 ? 14.695 -11.460 -8.378 1.00 91.50 107 MET A O 1
ATOM 865 N N . GLU A 1 108 ? 14.506 -13.583 -9.147 1.00 89.69 108 GLU A N 1
ATOM 866 C CA . GLU A 1 108 ? 14.512 -13.263 -10.579 1.00 89.69 108 GLU A CA 1
ATOM 867 C C . GLU A 1 108 ? 13.312 -12.384 -10.951 1.00 89.69 108 GLU A C 1
ATOM 869 O O . GLU A 1 108 ? 12.196 -12.569 -10.446 1.00 89.69 108 GLU A O 1
ATOM 874 N N . MET A 1 109 ? 13.537 -11.415 -11.838 1.00 84.88 109 MET A N 1
ATOM 875 C CA . MET A 1 109 ? 12.585 -10.340 -12.129 1.00 84.88 109 MET A CA 1
ATOM 876 C C . MET A 1 109 ? 11.230 -10.866 -12.619 1.00 84.88 109 MET A C 1
ATOM 878 O O . MET A 1 109 ? 10.178 -10.374 -12.204 1.00 84.88 109 MET A O 1
ATOM 882 N N . GLU A 1 110 ? 11.249 -11.915 -13.438 1.00 86.12 110 GLU A N 1
ATOM 883 C CA . GLU A 1 110 ? 10.073 -12.551 -14.029 1.00 86.12 110 GLU A CA 1
ATOM 884 C C . GLU A 1 110 ? 9.169 -13.182 -12.962 1.00 86.12 110 GLU A C 1
ATOM 886 O O . GLU A 1 110 ? 7.951 -13.242 -13.129 1.00 86.12 110 GLU A O 1
ATOM 891 N N . GLN A 1 111 ? 9.744 -13.612 -11.835 1.00 89.12 111 GLN A N 1
ATOM 892 C CA . GLN A 1 111 ? 9.011 -14.270 -10.754 1.00 89.12 111 GLN A CA 1
ATOM 893 C C . GLN A 1 111 ? 8.375 -13.276 -9.782 1.00 89.12 111 GLN A C 1
ATOM 895 O O . GLN A 1 111 ? 7.374 -13.603 -9.141 1.00 89.12 111 GLN A O 1
ATOM 900 N N . ARG A 1 112 ? 8.913 -12.054 -9.669 1.00 90.19 112 ARG A N 1
ATOM 901 C CA . ARG A 1 112 ? 8.486 -11.068 -8.655 1.00 90.19 112 ARG A CA 1
ATOM 902 C C . ARG A 1 112 ? 6.997 -10.732 -8.746 1.00 90.19 112 ARG A C 1
ATOM 904 O O . ARG A 1 112 ? 6.338 -10.557 -7.724 1.00 90.19 112 ARG A O 1
ATOM 911 N N . THR A 1 113 ? 6.456 -10.692 -9.965 1.00 88.69 113 THR A N 1
ATOM 912 C CA . THR A 1 113 ? 5.048 -10.340 -10.231 1.00 88.69 113 THR A CA 1
ATOM 913 C C . THR A 1 113 ? 4.037 -11.378 -9.730 1.00 88.69 113 THR A C 1
ATOM 915 O O . THR A 1 113 ? 2.856 -11.060 -9.599 1.00 88.69 113 THR A O 1
ATOM 918 N N . ALA A 1 114 ? 4.482 -12.597 -9.403 1.00 90.50 114 ALA A N 1
ATOM 919 C CA . ALA A 1 114 ? 3.623 -13.668 -8.899 1.00 90.50 114 ALA A CA 1
ATOM 920 C C . ALA A 1 114 ? 3.296 -13.547 -7.398 1.00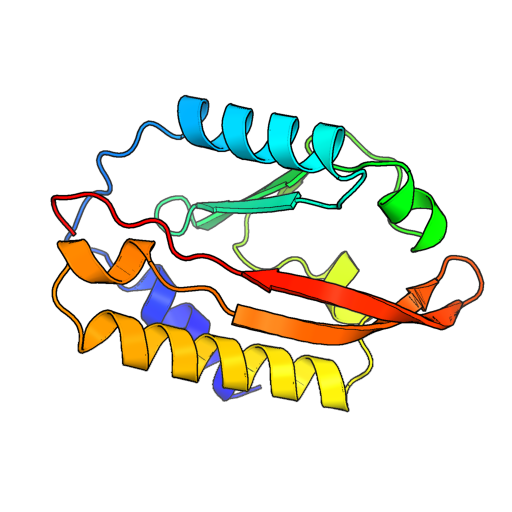 90.50 114 ALA A C 1
ATOM 922 O O . ALA A 1 114 ? 2.508 -14.336 -6.874 1.00 90.50 114 ALA A O 1
ATOM 923 N N . TYR A 1 115 ? 3.887 -12.577 -6.693 1.00 93.94 115 TYR A N 1
ATOM 924 C CA . TYR A 1 115 ? 3.788 -12.465 -5.241 1.00 93.94 115 TYR A CA 1
ATOM 925 C C . TYR A 1 115 ? 3.095 -11.179 -4.797 1.00 93.94 115 TYR A C 1
ATOM 927 O O . TYR A 1 115 ? 3.173 -10.125 -5.426 1.00 93.94 115 TYR A O 1
ATOM 935 N N . SER A 1 116 ? 2.424 -11.268 -3.652 1.00 95.81 116 SER A N 1
ATOM 936 C CA . SER A 1 116 ? 1.825 -10.129 -2.964 1.00 95.81 116 SER A CA 1
ATOM 937 C C . SER A 1 116 ? 1.822 -10.369 -1.462 1.00 95.81 116 SER A C 1
ATOM 939 O O . SER A 1 116 ? 1.813 -11.513 -1.001 1.00 95.81 116 SER A O 1
ATOM 941 N N . VAL A 1 117 ? 1.792 -9.290 -0.686 1.00 96.56 117 VAL A N 1
ATOM 942 C CA . VAL A 1 117 ? 1.469 -9.378 0.738 1.00 96.56 117 VAL A CA 1
ATOM 943 C C . VAL A 1 117 ? -0.042 -9.376 0.876 1.00 96.56 117 VAL A C 1
ATOM 94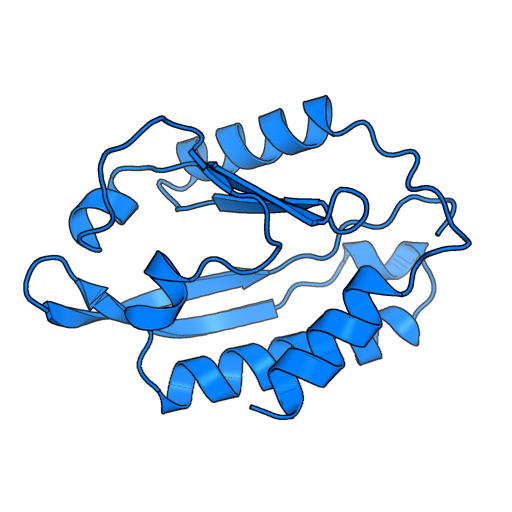5 O O . VAL A 1 117 ? -0.713 -8.507 0.323 1.00 96.56 117 VAL A O 1
ATOM 948 N N . VAL A 1 118 ? -0.568 -10.295 1.680 1.00 96.69 118 VAL A N 1
ATOM 949 C CA . VAL A 1 118 ? -1.955 -10.273 2.147 1.00 96.69 118 VAL A CA 1
ATOM 950 C C . VAL A 1 118 ? -1.935 -10.299 3.668 1.00 96.69 118 VAL A C 1
ATOM 952 O O . VAL A 1 118 ? -1.325 -11.175 4.278 1.00 96.69 118 VAL A O 1
ATOM 955 N N . SER A 1 119 ? -2.587 -9.330 4.299 1.00 96.12 119 SER A N 1
ATOM 956 C CA . SER A 1 119 ? -2.683 -9.250 5.753 1.00 96.12 119 SER A CA 1
ATOM 957 C C . SER A 1 119 ? -4.050 -8.741 6.196 1.00 96.12 119 SER A C 1
ATOM 959 O O . SER A 1 119 ? -4.840 -8.207 5.416 1.00 96.12 119 SER A O 1
ATOM 961 N N . LYS A 1 120 ? -4.343 -8.929 7.481 1.00 96.88 120 LYS A N 1
ATOM 962 C CA . LYS A 1 120 ? -5.534 -8.403 8.143 1.00 96.88 120 LYS A CA 1
ATOM 963 C C . LYS A 1 120 ? -5.070 -7.419 9.211 1.00 96.88 120 LYS A C 1
ATOM 965 O O . LYS A 1 120 ? -4.259 -7.790 10.057 1.00 96.88 120 LYS A O 1
ATOM 970 N N . ILE A 1 121 ? -5.541 -6.179 9.146 1.00 97.75 121 ILE A N 1
ATOM 971 C CA . ILE A 1 121 ? -5.112 -5.088 10.031 1.00 97.75 121 ILE A CA 1
ATOM 972 C C . ILE A 1 121 ? -6.320 -4.435 10.696 1.00 97.75 121 ILE A C 1
ATOM 974 O O . ILE A 1 121 ? -7.398 -4.377 10.108 1.00 97.75 121 ILE A O 1
ATOM 978 N N . ARG A 1 122 ? -6.155 -3.949 11.924 1.00 98.44 122 ARG A N 1
ATOM 979 C CA . ARG A 1 122 ? -7.163 -3.134 12.606 1.00 98.44 122 ARG A CA 1
ATOM 980 C C . ARG A 1 122 ? -7.007 -1.684 12.176 1.00 98.44 122 ARG A C 1
ATOM 982 O O . ARG A 1 122 ? -5.943 -1.099 12.374 1.00 98.44 122 ARG A O 1
ATOM 989 N N . MET A 1 123 ? -8.067 -1.106 11.627 1.00 98.12 123 MET A N 1
ATOM 990 C CA . MET A 1 123 ? -8.159 0.317 11.304 1.00 98.12 123 MET A CA 1
ATOM 991 C C . MET A 1 123 ? -9.354 0.923 12.019 1.00 98.12 123 MET A C 1
ATOM 993 O O . MET A 1 123 ? -10.410 0.301 12.071 1.00 98.12 123 MET A O 1
ATOM 997 N N . LYS A 1 124 ? -9.189 2.120 12.575 1.00 98.00 124 LYS A N 1
ATOM 998 C CA . LYS A 1 124 ? -10.308 2.904 13.090 1.00 98.00 124 LYS A CA 1
ATOM 999 C C . LYS A 1 124 ? -11.281 3.233 11.959 1.00 98.00 124 LYS A C 1
ATOM 1001 O O . LYS A 1 124 ? -10.838 3.581 10.867 1.00 98.00 124 LYS A O 1
ATOM 1006 N N . ASP A 1 125 ? -12.573 3.133 12.224 1.00 96.81 125 ASP A N 1
ATOM 1007 C CA . ASP A 1 125 ? -13.632 3.568 11.320 1.00 96.81 125 ASP A CA 1
ATOM 1008 C C . ASP A 1 125 ? -13.983 5.056 11.532 1.00 96.81 125 ASP A C 1
ATOM 1010 O O . ASP A 1 125 ? -13.262 5.793 12.218 1.00 96.81 125 ASP A O 1
ATOM 1014 N N . LYS A 1 126 ? -15.061 5.532 10.900 1.00 95.56 126 LYS A N 1
ATOM 1015 C CA . LYS A 1 126 ? -15.599 6.894 11.084 1.00 95.56 126 LYS A CA 1
ATOM 1016 C C . LYS A 1 126 ? -16.094 7.198 12.506 1.00 95.56 126 LYS A C 1
ATOM 1018 O O . LYS A 1 126 ? -16.217 8.366 12.853 1.00 95.56 126 LYS A O 1
ATOM 1023 N N . ASN A 1 127 ? -16.337 6.171 13.319 1.00 96.94 127 ASN A N 1
ATOM 1024 C CA . ASN A 1 127 ? -16.753 6.279 14.717 1.00 96.94 127 ASN A CA 1
ATOM 1025 C C . ASN A 1 127 ? -15.581 6.032 15.685 1.00 96.94 127 ASN A C 1
ATOM 1027 O O . ASN A 1 127 ? -15.799 5.860 16.881 1.00 96.94 127 ASN A O 1
ATOM 1031 N N . GLU A 1 128 ? -14.343 6.001 15.177 1.00 96.38 128 GLU A N 1
ATOM 1032 C CA . GLU A 1 128 ? -13.117 5.720 15.933 1.00 96.38 128 GLU A CA 1
ATOM 1033 C C . GLU A 1 128 ? -13.038 4.299 16.532 1.00 96.38 128 GLU A C 1
ATOM 1035 O O . GLU A 1 128 ? -12.164 4.018 17.358 1.00 96.38 128 GLU A O 1
ATOM 1040 N N . GLU A 1 129 ? -13.874 3.369 16.059 1.00 97.88 129 GLU A N 1
ATOM 1041 C CA . GLU A 1 129 ? -13.844 1.962 16.462 1.00 97.88 129 GLU A CA 1
ATOM 1042 C C . GLU A 1 129 ? -12.940 1.137 15.542 1.00 97.88 129 GLU A C 1
ATOM 1044 O O . GLU A 1 129 ? -12.938 1.303 14.323 1.00 97.88 129 GLU A O 1
ATOM 1049 N N . TYR A 1 130 ? -12.175 0.194 16.098 1.00 98.31 130 TYR A N 1
ATOM 1050 C CA . TYR A 1 130 ? -11.333 -0.675 15.277 1.00 98.31 130 TYR A CA 1
ATOM 1051 C C . TYR A 1 130 ? -12.159 -1.711 14.508 1.00 98.31 130 TYR A C 1
ATOM 1053 O O . TYR A 1 130 ? -12.807 -2.583 15.088 1.00 98.31 130 TYR A O 1
ATOM 1061 N N . ARG A 1 131 ? -12.032 -1.681 13.183 1.00 97.31 131 ARG A N 1
ATOM 1062 C CA . ARG A 1 131 ? -12.542 -2.686 12.250 1.00 97.31 131 ARG A CA 1
ATOM 1063 C C . ARG A 1 131 ? -11.397 -3.448 11.614 1.00 97.31 131 ARG A C 1
ATOM 1065 O O . ARG A 1 131 ? -10.296 -2.934 11.422 1.00 97.31 131 ARG A O 1
ATOM 1072 N N . TRP A 1 132 ? -11.669 -4.696 11.263 1.00 97.50 132 TRP A N 1
ATOM 1073 C CA . TRP A 1 132 ? -10.725 -5.501 10.509 1.00 97.50 132 TRP A CA 1
ATOM 1074 C C . TRP A 1 132 ? -10.782 -5.155 9.025 1.00 97.50 132 TRP A C 1
ATOM 1076 O O . TRP A 1 132 ? -11.828 -5.288 8.396 1.00 97.50 132 TRP A O 1
ATOM 1086 N N . VAL A 1 133 ? -9.634 -4.798 8.460 1.00 96.62 133 VAL A N 1
ATOM 1087 C CA . VAL A 1 133 ? -9.464 -4.463 7.048 1.00 96.62 133 VAL A CA 1
ATOM 1088 C C . VAL A 1 133 ? -8.494 -5.452 6.408 1.00 96.62 133 VAL A C 1
ATOM 1090 O O . VAL A 1 133 ? -7.441 -5.770 6.967 1.00 96.62 133 VAL A O 1
ATOM 1093 N N . LYS A 1 134 ? -8.859 -5.960 5.227 1.00 97.00 134 LYS A N 1
ATOM 1094 C CA . LYS A 1 134 ? -7.969 -6.748 4.367 1.00 97.00 134 LYS A CA 1
ATOM 1095 C C . LYS A 1 134 ? -6.990 -5.789 3.691 1.00 97.00 134 LYS A C 1
ATOM 1097 O O . LYS A 1 134 ? -7.407 -4.955 2.894 1.00 97.00 134 LYS A O 1
ATOM 1102 N N . HIS A 1 135 ? -5.706 -5.928 3.982 1.00 97.00 135 HIS A N 1
ATOM 1103 C CA . HIS A 1 135 ? -4.635 -5.164 3.354 1.00 97.00 135 HIS A CA 1
ATOM 1104 C C . HIS A 1 135 ? -3.901 -6.045 2.341 1.00 97.00 135 HIS A C 1
ATOM 1106 O O . HIS A 1 135 ? -3.579 -7.201 2.625 1.00 97.00 135 HIS A O 1
ATOM 1112 N N . ARG A 1 136 ? -3.642 -5.490 1.154 1.00 96.69 136 ARG A N 1
ATOM 1113 C CA . ARG A 1 136 ? -2.839 -6.122 0.107 1.00 96.69 136 ARG A CA 1
ATOM 1114 C C . ARG A 1 136 ? -1.809 -5.144 -0.421 1.00 96.69 136 ARG A C 1
ATOM 1116 O O . ARG A 1 136 ? -2.089 -3.953 -0.493 1.00 96.69 136 ARG A O 1
ATOM 1123 N N . MET A 1 137 ? -0.651 -5.662 -0.797 1.00 95.62 137 MET A N 1
ATOM 1124 C CA . MET A 1 137 ? 0.440 -4.870 -1.351 1.00 95.62 137 MET A CA 1
ATOM 1125 C C . MET A 1 137 ? 1.149 -5.658 -2.443 1.00 95.62 137 MET A C 1
ATOM 1127 O O . MET A 1 137 ? 1.392 -6.858 -2.302 1.00 95.62 137 MET A O 1
ATOM 1131 N N . PHE A 1 138 ? 1.484 -4.946 -3.512 1.00 94.56 138 PHE A N 1
ATOM 1132 C CA . PHE A 1 138 ? 2.144 -5.458 -4.701 1.00 94.56 138 PHE A CA 1
ATOM 1133 C C . PHE A 1 138 ? 3.294 -4.513 -5.034 1.00 94.56 138 PHE A C 1
ATOM 1135 O O . PHE A 1 138 ? 3.110 -3.298 -4.977 1.00 94.56 138 PHE A O 1
ATOM 1142 N N . TYR A 1 139 ? 4.447 -5.059 -5.415 1.00 92.69 139 TYR A N 1
ATOM 1143 C CA . TYR A 1 139 ? 5.466 -4.273 -6.100 1.00 92.69 139 TYR A CA 1
ATOM 1144 C C . TYR A 1 139 ? 5.334 -4.484 -7.600 1.00 92.69 139 TYR A C 1
ATOM 1146 O O . TYR A 1 139 ? 5.126 -5.601 -8.074 1.00 92.69 139 TYR A O 1
ATOM 1154 N N . ILE A 1 140 ? 5.455 -3.391 -8.341 1.00 89.50 140 ILE A N 1
ATOM 1155 C CA . ILE A 1 140 ? 5.404 -3.387 -9.795 1.00 89.50 140 ILE A CA 1
ATOM 1156 C C . ILE A 1 140 ? 6.773 -2.921 -10.270 1.00 89.50 140 ILE A C 1
ATOM 1158 O O . ILE A 1 140 ? 7.139 -1.764 -10.074 1.00 89.50 140 ILE A O 1
ATOM 1162 N N . TYR A 1 141 ? 7.530 -3.834 -10.868 1.00 83.31 141 TYR A N 1
ATOM 1163 C CA . TYR A 1 141 ? 8.865 -3.542 -11.371 1.00 83.31 141 TYR A CA 1
ATOM 1164 C C . TYR A 1 141 ? 8.803 -3.162 -12.847 1.00 83.31 141 TYR A C 1
ATOM 1166 O O . TYR A 1 141 ? 8.052 -3.744 -13.632 1.00 83.31 141 TYR A O 1
ATOM 1174 N N . SER A 1 142 ? 9.614 -2.175 -13.220 1.00 79.81 142 SER A N 1
ATOM 1175 C CA . SER A 1 142 ? 9.984 -1.980 -14.618 1.00 79.81 142 SER A CA 1
ATOM 1176 C C . SER A 1 142 ? 10.778 -3.211 -15.067 1.00 79.81 142 SER A C 1
ATOM 1178 O O . SER A 1 142 ? 11.658 -3.627 -14.316 1.00 79.81 142 SER A O 1
ATOM 1180 N N . PRO A 1 143 ? 10.558 -3.756 -16.277 1.00 68.31 143 PRO A N 1
ATOM 1181 C CA . PRO A 1 143 ? 11.361 -4.864 -16.812 1.00 68.31 143 PRO A CA 1
ATOM 1182 C C . PRO A 1 143 ? 12.857 -4.521 -16.982 1.00 68.31 143 PRO A C 1
ATOM 1184 O O . PRO A 1 143 ? 13.650 -5.359 -17.394 1.00 68.31 143 PRO A O 1
ATOM 1187 N N . TYR A 1 144 ? 13.240 -3.278 -16.686 1.00 62.28 144 TYR A N 1
ATOM 1188 C CA . TYR A 1 144 ? 14.604 -2.765 -16.750 1.00 62.28 144 TYR A CA 1
ATOM 1189 C C . TYR A 1 144 ? 15.201 -2.436 -15.362 1.00 62.28 144 TYR A C 1
ATOM 1191 O O . TYR A 1 144 ? 16.319 -1.922 -15.307 1.00 62.28 144 TYR A O 1
ATOM 1199 N N . ASN A 1 145 ? 14.481 -2.710 -14.256 1.00 58.31 145 ASN A N 1
ATOM 1200 C CA . ASN A 1 145 ? 14.884 -2.368 -12.878 1.00 58.31 145 ASN A CA 1
ATOM 1201 C C . AS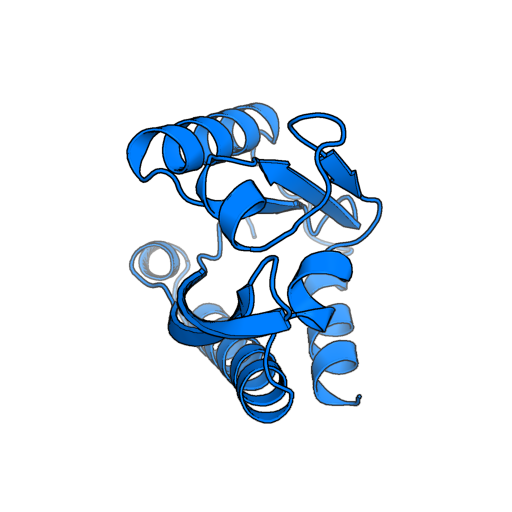N A 1 145 ? 15.177 -3.579 -11.995 1.00 58.31 145 ASN A C 1
ATOM 1203 O O . ASN A 1 145 ? 14.257 -4.390 -11.767 1.00 58.31 145 ASN A O 1
#

Secondary structure (DSSP, 8-state):
-HHHHHHHHHHH--TT----S-HHHHHHHHHHHHHHHT--EEEEETTTTEEEEE--HHHHHTT-----SSEEESSS--HHHHHHB-HHHHHHHHHHHHHHHHHHHTS-HHHHTT--EEEEEEEE-TTS-EEEEEEEE-----TT-

Solvent-accessible surface area (backbone atoms only — not comparable to full-atom values): 8443 Å² total; per-residue (Å²): 114,68,68,60,52,56,45,48,50,69,58,54,69,50,86,86,57,82,74,80,64,61,64,70,62,53,53,51,50,38,45,51,50,12,67,75,69,43,32,69,26,76,48,61,40,52,89,76,36,22,24,40,38,29,70,30,72,49,30,56,54,39,52,48,84,92,67,65,80,59,34,79,41,90,32,69,66,63,59,78,61,59,71,35,29,41,69,71,46,43,53,48,48,53,53,50,51,52,51,48,52,56,52,44,72,76,42,63,78,86,58,40,72,81,54,66,51,76,50,78,36,43,29,30,28,59,84,70,46,77,39,85,42,84,45,75,48,73,73,85,75,34,99,87,104

Mean predicted aligned error: 4.24 Å